Protein AF-A0A7J7VR65-F1 (afdb_monomer_lite)

Structure (mmCIF, N/CA/C/O backbone):
data_AF-A0A7J7VR65-F1
#
_entry.id   AF-A0A7J7VR65-F1
#
loop_
_atom_site.group_PDB
_atom_site.id
_atom_site.type_symbol
_atom_site.label_atom_id
_atom_site.label_alt_id
_atom_site.label_comp_id
_atom_site.label_asym_id
_atom_site.label_entity_id
_atom_site.label_seq_id
_atom_site.pdbx_PDB_ins_code
_atom_site.Cartn_x
_atom_site.Cartn_y
_atom_site.Cartn_z
_atom_site.occupancy
_atom_site.B_iso_or_equiv
_atom_site.auth_seq_id
_atom_site.auth_comp_id
_atom_site.auth_asym_id
_atom_site.auth_atom_id
_atom_site.pdbx_PDB_model_num
ATOM 1 N N . MET A 1 1 ? -13.896 -17.096 -0.328 1.00 46.78 1 MET A N 1
ATOM 2 C CA . MET A 1 1 ? -13.195 -15.901 -0.839 1.00 46.78 1 MET A CA 1
ATOM 3 C C . MET A 1 1 ? -13.156 -16.054 -2.341 1.00 46.78 1 MET A C 1
ATOM 5 O O . MET A 1 1 ? -12.423 -16.911 -2.814 1.00 46.78 1 MET A O 1
ATOM 9 N N . ASP A 1 2 ? -13.963 -15.278 -3.059 1.00 80.00 2 ASP A N 1
ATOM 10 C CA . ASP A 1 2 ? -14.041 -15.359 -4.519 1.00 80.00 2 ASP A CA 1
ATOM 11 C C . ASP A 1 2 ? -13.154 -14.270 -5.117 1.00 80.00 2 ASP A C 1
ATOM 13 O O . ASP A 1 2 ? -13.523 -13.098 -5.173 1.00 80.00 2 ASP A O 1
ATOM 17 N N . VAL A 1 3 ? -11.934 -14.650 -5.499 1.00 87.31 3 VAL A N 1
ATOM 18 C CA . VAL A 1 3 ? -11.002 -13.750 -6.186 1.00 87.31 3 VAL A CA 1
ATOM 19 C C . VAL A 1 3 ? -11.217 -13.900 -7.685 1.00 87.31 3 VAL A C 1
ATOM 21 O O . VAL A 1 3 ? -10.947 -14.953 -8.259 1.00 87.31 3 VAL A O 1
ATOM 24 N N . GLN A 1 4 ? -11.701 -12.836 -8.321 1.00 88.62 4 GLN A N 1
ATOM 25 C CA . GLN A 1 4 ? -11.844 -12.783 -9.771 1.00 88.62 4 GLN A CA 1
ATOM 26 C C . GLN A 1 4 ? -10.527 -12.354 -10.417 1.00 88.62 4 GLN A C 1
ATOM 28 O O . GLN A 1 4 ? -9.944 -11.330 -10.059 1.00 88.62 4 GLN A O 1
ATOM 33 N N . TRP A 1 5 ? -10.076 -13.134 -11.395 1.00 89.00 5 TRP A N 1
ATOM 34 C CA . TRP A 1 5 ? -8.917 -12.798 -12.213 1.00 89.00 5 TRP A CA 1
ATOM 35 C C . TRP A 1 5 ? -9.356 -11.927 -13.386 1.00 89.00 5 TRP A C 1
ATOM 37 O O . TRP A 1 5 ? -10.182 -12.336 -14.198 1.00 89.00 5 TRP A O 1
ATOM 47 N N . LEU A 1 6 ? -8.798 -10.722 -13.469 1.00 87.00 6 LEU A N 1
ATOM 48 C CA . LEU A 1 6 ? -9.078 -9.764 -14.533 1.00 87.00 6 LEU A CA 1
ATOM 49 C C . LEU A 1 6 ? -7.797 -9.502 -15.321 1.00 87.00 6 LEU A C 1
ATOM 51 O O . LEU A 1 6 ? -6.772 -9.135 -14.748 1.00 87.00 6 LEU A O 1
ATOM 55 N N . PHE A 1 7 ? -7.874 -9.666 -16.639 1.00 88.69 7 PHE A N 1
ATOM 56 C CA . PHE A 1 7 ? -6.791 -9.336 -17.558 1.00 88.69 7 PHE A CA 1
ATOM 57 C C . PHE A 1 7 ? -7.080 -8.001 -18.235 1.00 88.69 7 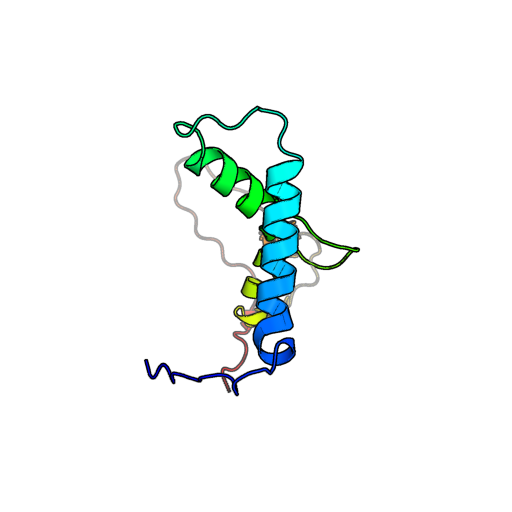PHE A C 1
ATOM 59 O O . PHE A 1 7 ? -8.214 -7.707 -18.615 1.00 88.69 7 PHE A O 1
ATOM 66 N N . HIS A 1 8 ? -6.045 -7.183 -18.393 1.00 87.69 8 HIS A N 1
ATOM 67 C CA . HIS A 1 8 ? -6.151 -5.946 -19.154 1.00 87.69 8 HIS A CA 1
ATOM 68 C C . HIS A 1 8 ? -6.119 -6.230 -20.657 1.00 87.69 8 HIS A C 1
ATOM 70 O O . HIS A 1 8 ? -5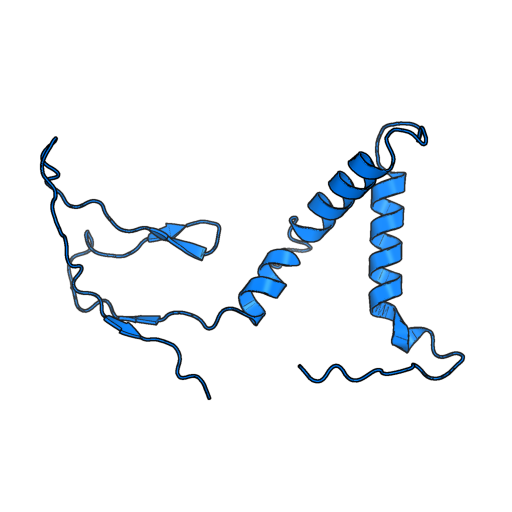.498 -7.194 -21.106 1.00 87.69 8 HIS A O 1
ATOM 76 N N . ALA A 1 9 ? -6.765 -5.364 -21.439 1.00 90.75 9 ALA A N 1
ATOM 77 C CA . ALA A 1 9 ? -6.666 -5.415 -22.891 1.00 90.75 9 ALA A CA 1
ATOM 78 C C . ALA A 1 9 ? -5.200 -5.213 -23.332 1.00 90.75 9 ALA A C 1
ATOM 80 O O . ALA A 1 9 ? -4.517 -4.340 -22.777 1.00 90.75 9 ALA A O 1
ATOM 81 N N . PRO A 1 10 ? -4.708 -5.974 -24.326 1.00 91.31 10 PRO A N 1
ATOM 82 C CA . PRO A 1 10 ? -3.393 -5.739 -24.910 1.00 91.31 10 PRO A CA 1
ATOM 83 C C . PRO A 1 10 ? -3.226 -4.286 -25.372 1.00 91.31 10 PRO A C 1
ATOM 85 O O . PRO A 1 10 ? -4.181 -3.656 -25.820 1.00 91.31 10 PRO A O 1
ATOM 88 N N . TYR A 1 11 ? -2.001 -3.763 -25.273 1.00 89.56 11 TYR A N 1
ATOM 89 C CA . TYR A 1 11 ? -1.631 -2.407 -25.711 1.00 89.56 11 TYR A CA 1
ATOM 90 C C . TYR A 1 11 ? -2.397 -1.256 -25.033 1.00 89.56 11 TYR A C 1
ATOM 92 O O . TYR A 1 11 ? -2.441 -0.147 -25.561 1.00 89.56 11 TYR A O 1
ATOM 100 N N . ASN A 1 12 ? -2.949 -1.483 -23.838 1.00 91.19 12 ASN A N 1
ATOM 101 C CA . ASN A 1 12 ? -3.553 -0.443 -23.008 1.00 91.19 12 ASN A CA 1
ATOM 102 C C . ASN A 1 12 ? -2.678 -0.152 -21.769 1.00 91.19 12 ASN A C 1
ATOM 104 O O . ASN A 1 12 ? -2.922 -0.717 -20.699 1.00 91.19 12 ASN A O 1
ATOM 108 N N . PRO A 1 13 ? -1.658 0.722 -21.875 1.00 86.56 13 PRO A N 1
ATOM 109 C CA . PRO A 1 13 ? -0.764 1.023 -20.754 1.00 86.56 13 PRO A CA 1
ATOM 110 C C . PRO A 1 13 ? -1.491 1.715 -19.591 1.00 86.56 13 PRO A C 1
ATOM 112 O O . PRO A 1 13 ? -1.143 1.517 -18.427 1.00 86.56 13 PRO A O 1
ATOM 115 N N . GLN A 1 14 ? -2.559 2.475 -19.868 1.00 90.94 14 GLN A N 1
ATOM 116 C CA . GLN A 1 14 ? -3.321 3.160 -18.820 1.00 90.94 14 GLN A CA 1
ATOM 117 C C . GLN A 1 14 ? -4.015 2.177 -17.873 1.00 90.94 14 GLN A C 1
ATOM 119 O O . GLN A 1 14 ? -4.171 2.491 -16.691 1.00 90.94 14 GLN A O 1
ATOM 124 N N . ALA A 1 15 ? -4.366 0.980 -18.353 1.00 88.56 15 ALA A N 1
ATOM 125 C CA . ALA A 1 15 ? -4.979 -0.060 -17.531 1.00 88.56 15 ALA A CA 1
ATOM 126 C C . ALA A 1 15 ? -4.090 -0.476 -16.343 1.00 88.56 15 ALA A C 1
ATOM 128 O O . ALA A 1 15 ? -4.603 -0.738 -15.257 1.00 88.56 15 ALA A O 1
ATOM 129 N N . ALA A 1 16 ? -2.763 -0.439 -16.513 1.00 90.38 16 ALA A N 1
ATOM 130 C CA . ALA A 1 16 ? -1.783 -0.697 -15.457 1.00 90.38 16 ALA A CA 1
ATOM 131 C C . ALA A 1 16 ? -1.154 0.589 -14.880 1.00 90.38 16 ALA A C 1
ATOM 133 O O . ALA A 1 16 ? -0.228 0.518 -14.068 1.00 90.38 16 ALA A O 1
ATOM 134 N N . GLY A 1 17 ? -1.652 1.775 -15.244 1.00 91.31 17 GLY A N 1
ATOM 135 C CA . GLY A 1 17 ? -0.971 3.049 -14.986 1.00 91.31 17 GLY A CA 1
ATOM 136 C C . GLY A 1 17 ? -0.710 3.342 -13.504 1.00 91.31 17 GLY A C 1
ATOM 137 O O . GLY A 1 17 ? 0.308 3.937 -13.145 1.00 91.31 17 GLY A O 1
ATOM 138 N N . MET A 1 18 ? -1.582 2.874 -12.604 1.00 89.38 18 MET A N 1
ATOM 139 C CA . MET A 1 18 ? -1.343 2.987 -11.162 1.00 89.38 18 MET A CA 1
ATOM 140 C C . MET A 1 18 ? -0.130 2.152 -10.724 1.00 89.38 18 MET A C 1
ATOM 142 O O . MET A 1 18 ? 0.729 2.659 -10.001 1.00 89.38 18 MET A O 1
ATOM 146 N N . ILE A 1 19 ? -0.030 0.907 -11.196 1.00 91.25 19 ILE A N 1
ATOM 147 C CA . ILE A 1 19 ? 1.094 0.004 -10.910 1.00 91.25 19 ILE A CA 1
ATOM 148 C C . ILE A 1 19 ? 2.390 0.609 -11.457 1.00 91.25 19 ILE A C 1
ATOM 150 O O . ILE A 1 19 ? 3.389 0.689 -10.743 1.00 91.25 19 ILE A O 1
ATOM 154 N N . GLU A 1 20 ? 2.369 1.116 -12.688 1.00 95.00 20 GLU A N 1
ATOM 155 C CA . GLU A 1 20 ? 3.528 1.766 -13.310 1.00 95.00 20 GLU A CA 1
ATOM 156 C C . GLU A 1 20 ? 3.993 3.010 -12.543 1.00 95.00 20 GLU A C 1
ATOM 158 O O . GLU A 1 20 ? 5.197 3.213 -12.325 1.00 95.00 20 GLU A O 1
ATOM 163 N N . ARG A 1 21 ? 3.050 3.826 -12.063 1.00 93.12 21 ARG A N 1
ATOM 164 C CA . ARG A 1 21 ? 3.354 4.983 -11.216 1.00 93.12 21 ARG A CA 1
ATOM 165 C C . ARG A 1 21 ? 4.025 4.559 -9.908 1.00 93.12 21 ARG A C 1
ATOM 167 O O . ARG A 1 21 ? 5.033 5.159 -9.528 1.00 93.12 21 ARG A O 1
ATOM 174 N N . TYR A 1 22 ? 3.512 3.533 -9.227 1.00 91.62 22 TYR A N 1
ATOM 175 C CA . TYR A 1 22 ? 4.137 3.006 -8.006 1.00 91.62 22 TYR A CA 1
ATOM 176 C C . TYR A 1 22 ? 5.520 2.405 -8.277 1.00 91.62 22 TYR A C 1
ATOM 178 O O . TYR A 1 22 ? 6.461 2.695 -7.537 1.00 91.62 22 TYR A O 1
ATOM 186 N N . ASN A 1 23 ? 5.686 1.673 -9.379 1.00 94.56 23 ASN A N 1
ATOM 187 C CA . ASN A 1 23 ? 6.984 1.154 -9.812 1.00 94.56 23 ASN A CA 1
ATOM 188 C C . ASN A 1 23 ? 8.001 2.274 -10.062 1.00 94.56 23 ASN A C 1
ATOM 190 O O . ASN A 1 23 ? 9.171 2.146 -9.699 1.00 94.56 23 ASN A O 1
ATOM 194 N N . SER A 1 24 ? 7.565 3.389 -10.646 1.00 94.44 24 SER A N 1
ATOM 195 C CA . SER A 1 24 ? 8.424 4.553 -10.881 1.00 94.44 24 SER A CA 1
ATOM 196 C C . SER A 1 24 ? 8.911 5.169 -9.567 1.00 94.44 24 SER A C 1
ATOM 198 O O . SER A 1 24 ? 10.100 5.448 -9.413 1.00 94.44 24 SER A O 1
ATOM 200 N N . LEU A 1 25 ? 8.018 5.301 -8.583 1.00 92.62 25 LEU A N 1
ATOM 201 C CA . LEU A 1 25 ? 8.347 5.803 -7.246 1.00 92.62 25 LEU A CA 1
ATOM 202 C C . LEU A 1 25 ? 9.296 4.870 -6.490 1.00 92.62 25 LEU A C 1
ATOM 204 O O . LEU A 1 25 ? 10.236 5.337 -5.849 1.00 92.62 25 LEU A O 1
ATOM 208 N N . LEU A 1 26 ? 9.074 3.559 -6.589 1.00 92.44 26 LEU A N 1
ATOM 209 C CA . LEU A 1 26 ? 9.954 2.552 -6.006 1.00 92.44 26 LEU A CA 1
ATOM 210 C C . LEU A 1 26 ? 11.364 2.651 -6.594 1.00 92.44 26 LEU A C 1
ATOM 212 O O . LEU A 1 26 ? 12.341 2.763 -5.854 1.00 92.44 26 LEU A O 1
ATOM 216 N N . LYS A 1 27 ? 11.474 2.691 -7.927 1.00 92.12 27 LYS A N 1
ATOM 217 C CA . LYS A 1 27 ? 12.757 2.857 -8.627 1.00 92.12 27 LYS A CA 1
ATOM 218 C C . LYS A 1 27 ? 13.446 4.165 -8.243 1.00 92.12 27 LYS A C 1
ATOM 220 O O . LYS A 1 27 ? 14.658 4.167 -8.046 1.00 92.12 27 LYS A O 1
ATOM 225 N N . GLN A 1 28 ? 12.699 5.261 -8.108 1.00 91.94 28 GLN A N 1
ATOM 226 C CA . GLN A 1 28 ? 13.249 6.540 -7.662 1.00 91.94 28 GLN A CA 1
ATOM 227 C C . GLN A 1 28 ? 13.786 6.454 -6.226 1.00 91.94 28 GLN A C 1
ATOM 229 O O . GLN A 1 28 ? 14.923 6.853 -5.986 1.00 91.94 28 GLN A O 1
ATOM 234 N N . GLY A 1 29 ? 13.019 5.886 -5.289 1.00 89.62 29 GLY A N 1
ATOM 235 C CA . GLY A 1 29 ? 13.456 5.699 -3.901 1.00 89.62 29 GLY A CA 1
ATOM 236 C C . GLY A 1 29 ? 14.702 4.820 -3.793 1.00 89.62 29 GLY A C 1
ATOM 237 O O . GLY A 1 29 ? 15.628 5.144 -3.051 1.00 89.62 29 GLY A O 1
ATOM 238 N N . LEU A 1 30 ? 14.774 3.765 -4.608 1.00 87.69 30 LEU A N 1
ATOM 239 C CA . LEU A 1 30 ? 15.964 2.928 -4.713 1.00 87.69 30 LEU A CA 1
ATOM 240 C C . LEU A 1 30 ? 17.149 3.728 -5.263 1.00 87.69 30 LEU A C 1
ATOM 242 O O . LEU A 1 30 ? 18.206 3.700 -4.657 1.00 87.69 30 LEU A O 1
ATOM 246 N N . ARG A 1 31 ? 17.009 4.505 -6.343 1.00 85.69 31 ARG A N 1
ATOM 247 C CA . ARG A 1 31 ? 18.120 5.305 -6.905 1.00 85.69 31 ARG A CA 1
ATOM 248 C C . ARG A 1 31 ? 18.727 6.322 -5.930 1.00 85.69 31 ARG A C 1
ATOM 250 O O . ARG A 1 31 ? 19.924 6.562 -6.000 1.00 85.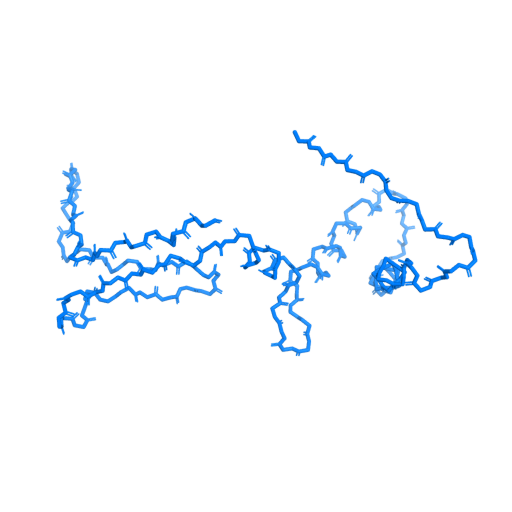69 31 ARG A O 1
ATOM 257 N N . VAL A 1 32 ? 17.921 6.908 -5.044 1.00 81.31 32 VAL A N 1
ATOM 258 C CA . VAL A 1 32 ? 18.358 7.942 -4.081 1.00 81.31 32 VAL A CA 1
ATOM 259 C C . VAL A 1 32 ? 19.038 7.347 -2.834 1.00 81.31 32 VAL A C 1
ATOM 261 O O . VAL A 1 32 ? 19.679 8.062 -2.064 1.00 81.31 32 VAL A O 1
ATOM 264 N N . SER A 1 33 ? 18.919 6.038 -2.611 1.00 70.94 33 SER A N 1
ATOM 265 C CA . SER A 1 33 ? 19.526 5.365 -1.459 1.00 70.94 33 SER A CA 1
ATOM 266 C C . SER A 1 33 ? 21.061 5.446 -1.515 1.00 70.94 33 SER A C 1
ATOM 268 O O . SER A 1 33 ? 21.674 5.063 -2.508 1.00 70.94 33 SER A O 1
ATOM 270 N N . LYS A 1 34 ? 21.658 5.959 -0.429 1.00 63.50 34 LYS A N 1
ATOM 271 C CA . LYS A 1 34 ? 23.035 6.484 -0.325 1.00 63.50 34 LYS A CA 1
ATOM 272 C C . LYS A 1 34 ? 24.183 5.476 -0.515 1.00 63.50 34 LYS A C 1
ATOM 274 O O . LYS A 1 34 ? 25.333 5.901 -0.526 1.00 63.50 34 LYS A O 1
ATOM 279 N N . HIS A 1 35 ? 23.913 4.178 -0.652 1.00 60.28 35 HIS A N 1
ATOM 280 C CA . HIS A 1 35 ? 24.956 3.149 -0.740 1.00 60.28 35 HIS A CA 1
ATOM 281 C C . HIS A 1 35 ? 24.966 2.454 -2.112 1.00 60.28 35 HIS A C 1
ATOM 283 O O . HIS A 1 35 ? 23.889 2.118 -2.621 1.00 60.28 35 HIS A O 1
ATOM 289 N N . PRO A 1 36 ? 26.153 2.211 -2.714 1.00 61.06 36 PRO A N 1
ATOM 290 C CA . PRO A 1 36 ? 26.274 1.374 -3.903 1.00 61.06 36 PRO A CA 1
ATOM 291 C C . PRO A 1 36 ? 25.689 -0.012 -3.601 1.00 61.06 36 PRO A C 1
ATOM 293 O O . PRO A 1 36 ? 25.989 -0.573 -2.545 1.00 61.06 36 PRO A O 1
ATOM 296 N N . PRO A 1 37 ? 24.835 -0.570 -4.472 1.00 62.16 37 PRO A N 1
ATOM 297 C CA . PRO A 1 37 ? 24.158 -1.819 -4.170 1.00 62.16 37 PRO A CA 1
ATOM 298 C C . PRO A 1 37 ? 25.165 -2.970 -4.179 1.00 62.16 37 PRO A C 1
ATOM 300 O O . PRO A 1 37 ? 25.683 -3.335 -5.231 1.00 62.16 37 PRO A O 1
ATOM 303 N N . THR A 1 38 ? 25.401 -3.586 -3.022 1.00 68.88 38 THR A N 1
ATOM 304 C CA . THR A 1 38 ? 25.849 -4.978 -3.002 1.00 68.88 38 THR A CA 1
ATOM 305 C C . THR A 1 38 ? 24.606 -5.868 -3.041 1.00 68.88 38 THR A C 1
ATOM 307 O O . THR A 1 38 ? 23.570 -5.538 -2.462 1.00 68.88 38 THR A O 1
ATOM 310 N N . MET A 1 39 ? 24.679 -7.010 -3.729 1.00 66.75 39 MET A N 1
ATOM 311 C CA . MET A 1 39 ? 23.577 -7.989 -3.769 1.00 66.75 39 MET A CA 1
ATOM 312 C C . MET A 1 39 ? 23.162 -8.472 -2.369 1.00 66.75 39 MET A C 1
ATOM 314 O O . MET A 1 39 ? 22.026 -8.896 -2.175 1.00 66.75 39 MET A O 1
ATOM 318 N N . ARG A 1 40 ? 24.069 -8.383 -1.387 1.00 72.19 40 ARG A N 1
ATOM 319 C CA . ARG A 1 40 ? 23.873 -8.877 -0.023 1.00 72.19 40 ARG A CA 1
ATOM 320 C C . ARG A 1 40 ? 22.887 -8.017 0.788 1.00 72.19 40 ARG A C 1
ATOM 322 O O . ARG A 1 40 ? 22.184 -8.564 1.629 1.00 72.19 40 ARG A O 1
ATOM 329 N N . ASP A 1 41 ? 22.749 -6.731 0.455 1.00 81.06 41 ASP A N 1
ATOM 330 C CA . ASP A 1 41 ? 21.908 -5.764 1.190 1.00 81.06 41 ASP A CA 1
ATOM 331 C C . ASP A 1 41 ? 20.617 -5.377 0.443 1.00 81.06 41 ASP A C 1
ATOM 333 O O . ASP A 1 41 ? 19.918 -4.424 0.797 1.00 81.06 41 ASP A O 1
ATOM 337 N N . TRP A 1 42 ? 20.277 -6.092 -0.634 1.00 84.00 42 TRP A N 1
ATOM 338 C CA . TRP A 1 42 ? 19.136 -5.731 -1.479 1.00 84.00 42 TRP A CA 1
ATOM 339 C C . TRP A 1 42 ? 17.794 -5.787 -0.733 1.00 84.00 42 TRP A C 1
ATOM 341 O O . TRP A 1 42 ? 16.961 -4.890 -0.884 1.00 84.00 42 TRP A O 1
ATOM 351 N N . ALA A 1 43 ? 17.590 -6.817 0.095 1.00 86.56 43 ALA A N 1
ATOM 352 C CA . ALA A 1 43 ? 16.338 -7.031 0.820 1.00 86.56 43 ALA A CA 1
ATOM 353 C C . ALA A 1 43 ? 16.070 -5.940 1.870 1.00 86.56 43 ALA A C 1
ATOM 355 O O . ALA A 1 43 ? 14.964 -5.401 1.927 1.00 86.56 43 ALA A O 1
ATOM 356 N N . SER A 1 44 ? 17.083 -5.570 2.660 1.00 85.94 44 SER A N 1
ATOM 357 C CA . SER A 1 44 ? 16.971 -4.517 3.678 1.00 85.94 44 SER A CA 1
ATOM 358 C C . SER A 1 44 ? 16.706 -3.154 3.040 1.00 85.94 44 SER A C 1
ATOM 360 O O . SER A 1 44 ? 15.817 -2.423 3.471 1.00 85.94 44 SER A O 1
ATOM 362 N N . ARG A 1 45 ? 17.387 -2.847 1.933 1.00 85.50 45 ARG A N 1
ATOM 363 C CA . ARG A 1 45 ? 17.160 -1.612 1.176 1.00 85.50 45 ARG A CA 1
ATOM 364 C C . ARG A 1 45 ? 15.759 -1.535 0.577 1.00 85.50 45 ARG A C 1
ATOM 366 O O . ARG A 1 45 ? 15.127 -0.479 0.629 1.00 85.50 45 ARG A O 1
ATOM 373 N N . LEU A 1 46 ? 15.278 -2.630 -0.013 1.00 89.31 46 LEU A N 1
ATOM 374 C CA . LEU A 1 46 ? 13.915 -2.698 -0.534 1.00 89.31 46 LEU A CA 1
ATOM 375 C C . LEU A 1 46 ? 12.905 -2.452 0.590 1.00 89.31 46 LEU A C 1
ATOM 377 O O . LEU A 1 46 ? 11.987 -1.651 0.414 1.00 89.31 46 LEU A O 1
ATOM 381 N N . TRP A 1 47 ? 13.113 -3.085 1.745 1.00 90.56 47 TRP A N 1
ATOM 382 C CA . TRP A 1 47 ? 12.279 -2.893 2.926 1.00 90.56 47 TRP A CA 1
ATOM 383 C C . TRP A 1 47 ? 12.251 -1.433 3.386 1.00 90.56 47 TRP A C 1
ATOM 385 O O . TRP A 1 47 ? 11.174 -0.866 3.569 1.00 90.56 47 TRP A O 1
ATOM 395 N N . ASP A 1 48 ? 13.412 -0.786 3.490 1.00 90.19 48 ASP A N 1
ATOM 396 C CA . ASP A 1 48 ? 13.508 0.616 3.898 1.00 90.19 48 ASP A CA 1
ATOM 397 C C . ASP A 1 48 ? 12.772 1.559 2.947 1.00 90.19 48 ASP A C 1
ATOM 399 O O . ASP A 1 48 ? 12.036 2.446 3.391 1.00 90.19 48 ASP A O 1
ATOM 403 N N . VAL A 1 49 ? 12.937 1.360 1.638 1.00 91.44 49 VAL A N 1
ATOM 404 C CA . VAL A 1 49 ? 12.237 2.169 0.636 1.00 91.44 49 VAL A CA 1
ATOM 405 C C . VAL A 1 49 ? 10.731 1.922 0.708 1.00 91.44 49 VAL A C 1
ATOM 407 O O . VAL A 1 49 ? 9.972 2.888 0.731 1.00 91.44 49 VAL A O 1
ATOM 410 N N . LEU A 1 50 ? 10.279 0.668 0.793 1.00 93.25 50 LEU A N 1
ATOM 411 C CA . LEU A 1 50 ? 8.852 0.344 0.904 1.00 93.25 50 LEU A CA 1
ATOM 412 C C . LEU A 1 50 ? 8.223 0.955 2.156 1.00 93.25 50 LEU A C 1
ATOM 414 O O . LEU A 1 50 ? 7.162 1.573 2.058 1.00 93.25 50 LEU A O 1
ATOM 418 N N . ARG A 1 51 ? 8.903 0.855 3.301 1.00 92.50 51 ARG A N 1
ATOM 419 C CA . ARG A 1 51 ? 8.487 1.484 4.557 1.00 92.50 51 ARG A CA 1
ATOM 420 C C . ARG A 1 51 ? 8.278 2.985 4.371 1.00 92.50 51 ARG A C 1
ATOM 422 O O . ARG A 1 51 ? 7.193 3.498 4.622 1.00 92.50 51 ARG A O 1
ATOM 429 N N . VAL A 1 52 ? 9.274 3.683 3.822 1.00 91.44 52 VAL A N 1
ATOM 430 C CA . VAL A 1 52 ? 9.184 5.129 3.558 1.00 91.44 52 VAL A CA 1
ATOM 431 C C . VAL A 1 52 ? 8.041 5.470 2.598 1.00 91.44 52 VAL A C 1
ATOM 433 O O . VAL A 1 52 ? 7.339 6.454 2.820 1.00 91.44 52 VAL A O 1
ATOM 436 N N . LEU A 1 53 ? 7.843 4.695 1.529 1.00 91.62 53 LEU A N 1
ATOM 437 C CA . LEU A 1 53 ? 6.800 4.976 0.538 1.00 91.62 53 LEU A CA 1
ATOM 438 C C . LEU A 1 53 ? 5.384 4.719 1.072 1.00 91.62 53 LEU A C 1
ATOM 440 O O . LEU A 1 53 ? 4.467 5.408 0.627 1.00 91.62 53 LEU A O 1
ATOM 444 N N . ASN A 1 54 ? 5.215 3.764 1.992 1.00 92.25 54 ASN A N 1
ATOM 445 C CA . ASN A 1 54 ? 3.914 3.357 2.528 1.00 92.25 54 ASN A CA 1
ATOM 446 C C . ASN A 1 54 ? 3.508 4.109 3.801 1.00 92.25 54 ASN A C 1
ATOM 448 O O . ASN A 1 54 ? 2.315 4.321 4.010 1.00 92.25 54 ASN A O 1
ATOM 452 N N . GLU A 1 55 ? 4.471 4.510 4.632 1.00 90.81 55 GLU A N 1
ATOM 453 C CA . GLU A 1 55 ? 4.215 5.165 5.922 1.00 90.81 55 GLU A CA 1
ATOM 454 C C . GLU A 1 55 ? 4.298 6.689 5.853 1.00 90.81 55 GLU A C 1
ATOM 456 O O . GLU A 1 55 ? 3.773 7.362 6.734 1.00 90.81 55 GLU A O 1
ATOM 461 N N . ARG A 1 56 ? 4.950 7.272 4.835 1.00 87.62 56 ARG A N 1
ATOM 462 C CA . ARG A 1 56 ? 5.035 8.734 4.741 1.00 87.62 56 ARG A CA 1
ATOM 463 C C . ARG A 1 56 ? 3.823 9.334 4.018 1.00 87.62 56 ARG A C 1
ATOM 465 O O . ARG A 1 56 ? 3.595 9.007 2.848 1.00 87.62 56 ARG A O 1
ATOM 472 N N . PRO A 1 57 ? 3.117 10.287 4.656 1.00 81.00 57 PRO A N 1
ATOM 473 C CA . PRO A 1 57 ? 2.110 11.129 4.021 1.00 81.00 57 PRO A CA 1
ATOM 474 C C . PRO A 1 57 ? 2.661 11.812 2.770 1.00 81.00 57 PRO A C 1
ATOM 476 O O . PRO A 1 57 ? 3.803 12.284 2.745 1.00 81.00 57 PRO A O 1
ATOM 479 N N . ARG A 1 58 ? 1.844 11.908 1.721 1.00 79.56 58 ARG A N 1
ATOM 480 C CA . ARG A 1 58 ? 2.215 12.627 0.496 1.00 79.56 58 ARG A CA 1
ATOM 481 C C . ARG A 1 58 ? 1.269 13.790 0.269 1.00 79.56 58 ARG A C 1
ATOM 483 O O . ARG A 1 58 ? 0.059 13.607 0.244 1.00 79.56 58 ARG A O 1
ATOM 490 N N . LYS A 1 59 ? 1.845 14.974 0.033 1.00 75.81 59 LYS A N 1
ATOM 491 C CA . LYS A 1 59 ? 1.114 16.204 -0.322 1.00 75.81 59 LYS A CA 1
ATOM 492 C C . LYS A 1 59 ? -0.018 16.548 0.666 1.00 75.81 59 LYS A C 1
ATOM 494 O O . LYS A 1 59 ? -1.095 16.947 0.247 1.00 75.81 59 LYS A O 1
ATOM 499 N N . GLY A 1 60 ? 0.226 16.358 1.966 1.00 74.25 60 GLY A N 1
ATOM 500 C CA . GLY A 1 60 ? -0.722 16.701 3.034 1.00 74.25 60 GLY A CA 1
ATOM 501 C C . GLY A 1 60 ? -1.892 15.727 3.231 1.00 74.25 60 GLY A C 1
ATOM 502 O O . GLY A 1 60 ? -2.703 15.963 4.117 1.00 74.25 60 GLY A O 1
ATOM 503 N N . GLY A 1 61 ? -1.985 14.647 2.444 1.00 79.19 61 GLY A N 1
ATOM 504 C CA . GLY A 1 61 ? -2.958 13.566 2.652 1.00 79.19 61 GLY A CA 1
ATOM 505 C C . GLY A 1 61 ? -2.396 12.411 3.493 1.00 79.19 61 GLY A C 1
ATOM 506 O O . GLY A 1 61 ? -1.176 12.342 3.660 1.00 79.19 61 GLY A O 1
ATOM 507 N N . PRO A 1 62 ? -3.252 11.492 3.983 1.00 81.75 62 PRO A N 1
ATOM 508 C CA . PRO A 1 62 ? -2.832 10.360 4.811 1.00 81.75 62 PRO A CA 1
ATOM 509 C C . PRO A 1 62 ? -1.816 9.468 4.088 1.00 81.75 62 PRO A C 1
ATOM 511 O O . PRO A 1 62 ? -1.784 9.395 2.851 1.00 81.75 62 PRO A O 1
ATOM 514 N N . ALA A 1 63 ? -0.971 8.785 4.854 1.00 88.06 63 ALA A N 1
ATOM 515 C CA . ALA A 1 63 ? -0.043 7.803 4.308 1.00 88.06 63 ALA A CA 1
ATOM 516 C C . ALA A 1 63 ? -0.806 6.662 3.601 1.00 88.06 63 ALA A C 1
ATOM 518 O O . ALA A 1 63 ? -1.934 6.347 3.985 1.00 88.06 63 ALA A O 1
ATOM 519 N N . PRO A 1 64 ? -0.228 5.997 2.584 1.00 88.69 64 PRO A N 1
ATOM 520 C CA . PRO A 1 64 ? -0.888 4.871 1.917 1.00 88.69 64 PRO A CA 1
ATOM 521 C C . PRO A 1 64 ? -1.399 3.782 2.871 1.00 88.69 64 PRO A C 1
ATOM 523 O O . PRO A 1 64 ? -2.498 3.265 2.669 1.00 88.69 64 PRO A O 1
ATOM 526 N N . VAL A 1 65 ? -0.638 3.467 3.926 1.00 87.81 65 VAL A N 1
ATOM 527 C CA . VAL A 1 65 ? -1.070 2.511 4.957 1.00 87.81 65 VAL A CA 1
ATOM 528 C C . VAL A 1 65 ? -2.268 3.029 5.757 1.00 87.81 65 VAL A C 1
ATOM 530 O O . VAL A 1 65 ? -3.224 2.291 5.975 1.00 87.81 65 VAL A O 1
ATOM 533 N N . GLU A 1 66 ? -2.277 4.311 6.118 1.00 83.88 66 GLU A N 1
ATOM 534 C CA . GLU A 1 66 ? -3.399 4.945 6.815 1.00 83.88 66 GLU A CA 1
ATOM 535 C C . GLU A 1 66 ? -4.648 4.948 5.932 1.00 83.88 66 GLU A C 1
ATOM 537 O O . GLU A 1 66 ? -5.726 4.596 6.394 1.00 83.88 66 GLU A O 1
ATOM 542 N N . ALA A 1 67 ? -4.517 5.269 4.643 1.00 84.19 67 ALA A N 1
ATOM 543 C CA . ALA A 1 67 ? -5.634 5.245 3.701 1.00 84.19 67 ALA A CA 1
ATOM 544 C C . ALA A 1 67 ? -6.241 3.837 3.547 1.00 84.19 67 ALA A C 1
ATOM 546 O O . ALA A 1 67 ? -7.463 3.698 3.464 1.00 84.19 67 ALA A O 1
ATOM 547 N N . LEU A 1 68 ? -5.407 2.791 3.538 1.00 84.00 68 LEU A N 1
ATOM 548 C CA . LEU A 1 68 ? -5.867 1.400 3.504 1.00 84.00 68 LEU A CA 1
ATOM 549 C C . LEU A 1 68 ? -6.639 1.031 4.779 1.00 84.00 68 LEU A C 1
ATOM 551 O O . LEU A 1 68 ? -7.711 0.424 4.701 1.00 84.00 68 LEU A O 1
ATOM 555 N N . LEU A 1 69 ? -6.118 1.430 5.941 1.00 80.75 69 LEU A N 1
ATOM 556 C CA . LEU A 1 69 ? -6.744 1.181 7.239 1.00 80.75 69 LEU A CA 1
ATOM 557 C C . LEU A 1 69 ? -8.044 1.978 7.408 1.00 80.75 69 LEU A C 1
ATOM 559 O O . LEU A 1 69 ? -9.052 1.411 7.808 1.00 80.75 69 LEU A O 1
ATOM 563 N N . HIS A 1 70 ? -8.083 3.253 7.018 1.00 69.56 70 HIS A N 1
ATOM 564 C CA . HIS A 1 70 ? -9.301 4.071 7.053 1.00 69.56 70 HIS A CA 1
ATOM 565 C C . HIS A 1 70 ? -10.402 3.539 6.134 1.00 69.56 70 HIS A C 1
ATOM 567 O O . HIS A 1 70 ? -11.578 3.639 6.470 1.00 69.56 70 HIS A O 1
ATOM 573 N N . ARG A 1 71 ? -10.044 2.963 4.979 1.00 60.78 71 ARG A N 1
ATOM 574 C CA . ARG A 1 71 ? -11.024 2.362 4.062 1.00 60.78 71 ARG A CA 1
ATOM 575 C C . ARG A 1 71 ? -11.645 1.080 4.621 1.00 60.78 71 ARG A C 1
ATOM 577 O O . ARG A 1 71 ? -12.747 0.721 4.221 1.00 60.78 71 ARG A O 1
ATOM 584 N N . THR A 1 72 ? -10.929 0.377 5.492 1.00 56.56 72 THR A N 1
ATOM 585 C CA . THR A 1 72 ? -11.329 -0.935 6.025 1.00 56.56 72 THR A CA 1
ATOM 586 C C . THR A 1 72 ? -11.878 -0.860 7.448 1.00 56.56 72 THR A C 1
ATOM 588 O O . THR A 1 72 ? -12.644 -1.732 7.850 1.00 56.56 72 THR A O 1
ATOM 591 N N . ALA A 1 73 ? -11.551 0.193 8.196 1.00 59.34 73 ALA A N 1
ATOM 592 C CA . ALA A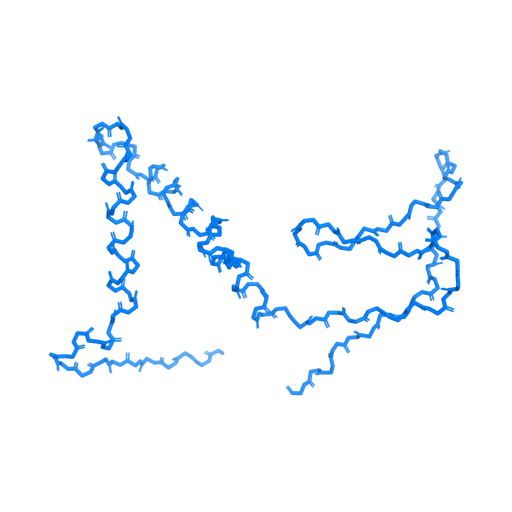 1 73 ? -12.083 0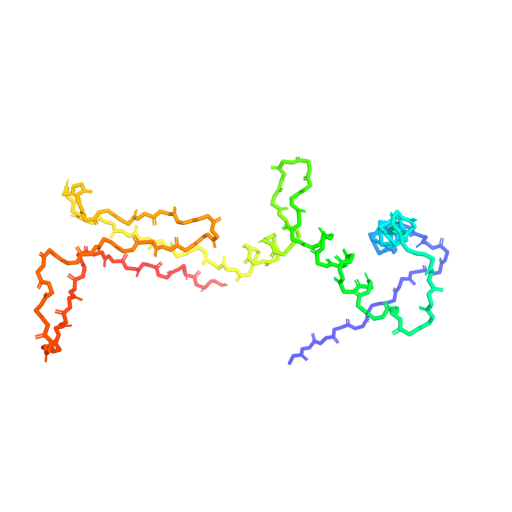.446 9.523 1.00 59.34 73 ALA A CA 1
ATOM 593 C C . ALA A 1 73 ? -13.394 1.233 9.429 1.00 59.34 73 ALA A C 1
ATOM 595 O O . ALA A 1 73 ? -13.415 2.414 9.082 1.00 59.34 73 ALA A O 1
ATOM 596 N N . ALA A 1 74 ? -14.502 0.590 9.785 1.00 62.06 74 ALA A N 1
ATOM 597 C CA . ALA A 1 74 ? -15.740 1.310 10.016 1.00 62.06 74 ALA A CA 1
ATOM 598 C C . ALA A 1 74 ? -15.555 2.209 11.262 1.00 62.06 74 ALA A C 1
ATOM 600 O O . ALA A 1 74 ? -15.087 1.719 12.297 1.00 62.06 74 ALA A O 1
ATOM 601 N N . PRO A 1 75 ? -15.865 3.517 11.191 1.00 60.28 75 PRO A N 1
ATOM 602 C CA . PRO A 1 75 ? -15.601 4.427 12.295 1.00 60.28 75 PRO A CA 1
ATOM 603 C C . PRO A 1 75 ? -16.440 4.026 13.509 1.00 60.28 75 PRO A C 1
ATOM 605 O O . PRO A 1 75 ? -17.667 3.947 13.435 1.00 60.28 75 PRO A O 1
ATOM 608 N N . ILE A 1 76 ? -15.774 3.782 14.636 1.00 64.81 76 ILE A N 1
ATOM 609 C CA . ILE A 1 76 ? -16.445 3.559 15.915 1.00 64.81 76 ILE A CA 1
ATOM 610 C C . ILE A 1 76 ? -16.974 4.910 16.394 1.00 64.81 76 ILE A C 1
ATOM 612 O O . ILE A 1 76 ? -16.204 5.854 16.573 1.00 64.81 76 ILE A O 1
ATOM 616 N N . GLN A 1 77 ? -18.286 5.009 16.609 1.00 66.25 77 GLN A N 1
ATOM 617 C CA . GLN A 1 77 ? -18.885 6.208 17.186 1.00 66.25 77 GLN A CA 1
ATOM 618 C C . GLN A 1 77 ? -18.999 6.039 18.698 1.00 66.25 77 GLN A C 1
ATOM 620 O O . GLN A 1 77 ? -19.663 5.124 19.185 1.00 66.25 77 GLN A O 1
ATOM 625 N N . LEU A 1 78 ? -18.369 6.939 19.448 1.00 69.44 78 LEU A N 1
ATOM 626 C CA . LEU A 1 78 ? -18.542 7.022 20.893 1.00 69.44 78 LEU A CA 1
ATOM 627 C C . LEU A 1 78 ? -19.586 8.086 21.219 1.00 69.44 78 LEU A C 1
ATOM 629 O O . LEU A 1 78 ? -19.408 9.256 20.880 1.00 69.44 78 LEU A O 1
ATOM 633 N N . GLN A 1 79 ? -20.661 7.695 21.901 1.00 68.44 79 GLN A N 1
ATOM 634 C CA . GLN A 1 79 ? -21.577 8.648 22.521 1.00 68.44 79 GLN A CA 1
ATOM 635 C C . GLN A 1 79 ? -21.142 8.896 23.962 1.00 68.44 79 GLN A C 1
ATOM 637 O O . GLN A 1 79 ? -21.147 7.989 24.795 1.00 68.44 79 GLN A O 1
ATOM 642 N N . VAL A 1 80 ? -20.741 10.137 24.235 1.00 68.81 80 VAL A N 1
ATOM 643 C CA . VAL A 1 80 ? -20.331 10.599 25.562 1.00 68.81 80 VAL A CA 1
ATOM 644 C C . VAL A 1 80 ? -21.515 11.326 26.189 1.00 68.81 80 VAL A C 1
ATOM 646 O O . VAL A 1 80 ? -21.829 12.449 25.808 1.00 68.81 80 VAL A O 1
ATOM 649 N N . THR A 1 81 ? -22.181 10.679 27.140 1.00 64.31 81 THR A N 1
ATOM 650 C CA . THR A 1 81 ? -23.383 11.200 27.818 1.00 64.31 81 THR A CA 1
ATOM 651 C C . THR A 1 81 ? -23.072 12.022 29.074 1.00 64.31 81 THR A C 1
ATOM 653 O O . THR A 1 81 ? -23.972 12.308 29.855 1.00 64.31 81 THR A O 1
ATOM 656 N N . THR A 1 82 ? -21.807 12.392 29.294 1.00 65.06 82 THR A N 1
ATOM 657 C CA . THR A 1 82 ? -21.372 13.128 30.490 1.00 65.06 82 THR A CA 1
ATOM 658 C C . THR A 1 82 ? -20.932 14.553 30.163 1.00 65.06 82 THR A C 1
ATOM 660 O O . THR A 1 82 ? -20.237 14.800 29.174 1.00 65.06 82 THR A O 1
ATOM 663 N N . SER A 1 83 ? -21.324 15.487 31.028 1.00 65.50 83 SER A N 1
ATOM 664 C CA . SER A 1 83 ? -20.907 16.893 30.989 1.00 65.50 83 SER A CA 1
ATOM 665 C C . SER A 1 83 ? -19.500 17.104 31.565 1.00 65.50 83 SER A C 1
ATOM 667 O O . SER A 1 83 ? -18.925 18.180 31.397 1.00 65.50 83 SER A O 1
ATOM 669 N N . GLU A 1 84 ? -18.924 16.093 32.224 1.00 65.62 84 GLU A N 1
ATOM 670 C CA . GLU A 1 84 ? -17.608 16.181 32.855 1.00 65.62 84 GLU A CA 1
ATOM 671 C C . GLU A 1 84 ? -16.483 16.172 31.812 1.00 65.62 84 GLU A C 1
ATOM 673 O O . GLU A 1 84 ? -16.275 15.211 31.068 1.00 65.62 84 GLU A O 1
ATOM 678 N N . THR A 1 85 ? -15.713 17.256 31.769 1.00 62.56 85 THR A N 1
ATOM 679 C CA . THR A 1 85 ? -14.596 17.440 30.832 1.00 62.56 85 THR A CA 1
ATOM 680 C C . THR A 1 85 ? -13.438 16.472 31.070 1.00 62.56 85 THR A C 1
ATOM 682 O O . THR A 1 85 ? -12.746 16.129 30.114 1.00 62.56 85 THR A O 1
ATOM 685 N N . LEU A 1 86 ? -13.259 15.994 32.306 1.00 63.88 86 LEU A N 1
ATOM 686 C CA . LEU A 1 86 ? -12.196 15.058 32.697 1.00 63.88 86 LEU A CA 1
ATOM 687 C C . LEU A 1 86 ? -12.426 13.622 32.197 1.00 63.88 86 LEU A C 1
ATOM 689 O O . LEU A 1 86 ? -11.482 12.842 32.119 1.00 63.88 86 LEU A O 1
ATOM 693 N N . LEU A 1 87 ? -13.661 13.276 31.821 1.00 67.31 87 LEU A N 1
ATOM 694 C CA . LEU A 1 87 ? -14.045 11.943 31.345 1.00 67.31 87 LEU A CA 1
ATOM 695 C C . LEU A 1 87 ? -14.183 11.886 29.816 1.00 67.31 87 LEU A C 1
ATOM 697 O O . LEU A 1 87 ? -14.849 10.995 29.289 1.00 67.31 87 LEU A O 1
ATOM 701 N N . LYS A 1 88 ? -13.610 12.845 29.081 1.00 70.69 88 LYS A N 1
ATOM 702 C CA . LYS A 1 88 ? -13.650 12.841 27.613 1.00 70.69 88 LYS A CA 1
ATOM 703 C C . LYS A 1 88 ? -12.495 12.005 27.044 1.00 70.69 88 LYS A C 1
ATOM 705 O O . LYS A 1 88 ? -11.363 12.160 27.501 1.00 70.69 88 LYS A O 1
ATOM 710 N N . PRO A 1 89 ? -12.746 11.149 26.038 1.00 74.00 89 PRO A N 1
ATOM 711 C CA . PRO A 1 89 ? -11.681 10.419 25.366 1.00 74.00 89 PRO A CA 1
ATOM 712 C C . PRO A 1 89 ? -10.766 11.381 24.599 1.00 74.00 89 PRO A C 1
ATOM 714 O O . PRO A 1 89 ? -11.233 12.319 23.948 1.00 74.00 89 PRO A O 1
ATOM 717 N N . GLY A 1 90 ? -9.461 11.132 24.658 1.00 72.44 90 GLY A N 1
ATOM 718 C CA . GLY A 1 90 ? -8.481 11.808 23.811 1.00 72.44 90 GLY A CA 1
ATOM 719 C C . GLY A 1 90 ? -8.299 11.084 22.475 1.00 72.44 90 GLY A C 1
ATOM 720 O O . GLY A 1 90 ? -8.547 9.884 22.374 1.00 72.44 90 GLY A O 1
ATOM 721 N N . TYR A 1 91 ? -7.809 11.797 21.460 1.00 71.38 91 TYR A N 1
ATOM 722 C CA . TYR A 1 91 ? -7.410 11.203 20.180 1.00 71.38 91 TYR A CA 1
ATOM 723 C C . TYR A 1 91 ? -5.884 11.182 20.065 1.00 71.38 91 TYR A C 1
ATOM 725 O O . TYR A 1 91 ? -5.228 12.224 20.104 1.00 71.38 91 TYR A O 1
ATOM 733 N N . GLY A 1 92 ? -5.316 9.982 19.946 1.00 65.75 92 GLY A N 1
ATOM 734 C CA . GLY A 1 92 ? -3.896 9.775 19.673 1.00 65.75 92 GLY A CA 1
ATOM 735 C C . GLY A 1 92 ? -3.560 9.954 18.189 1.00 65.75 92 GLY A C 1
ATOM 736 O O . GLY A 1 92 ? -4.436 9.906 17.328 1.00 65.75 92 GLY A O 1
ATOM 737 N N . ARG A 1 93 ? -2.267 10.102 17.868 1.00 58.97 93 ARG A N 1
ATOM 738 C CA . ARG A 1 93 ? -1.788 10.367 16.491 1.00 58.97 93 ARG A CA 1
ATOM 739 C C . ARG A 1 93 ? -2.158 9.300 15.451 1.00 58.97 93 ARG A C 1
ATOM 741 O O . ARG A 1 93 ? -2.206 9.631 14.278 1.00 58.97 93 ARG A O 1
ATOM 748 N N . ASN A 1 94 ? -2.456 8.067 15.868 1.00 61.00 94 ASN A N 1
ATOM 749 C CA . ASN A 1 94 ? -2.688 6.929 14.967 1.00 61.00 94 ASN A CA 1
ATOM 750 C C . ASN A 1 94 ? -4.147 6.431 14.998 1.00 61.00 94 ASN A C 1
ATOM 752 O O . ASN A 1 94 ? -4.397 5.248 14.799 1.00 61.00 94 ASN A O 1
ATOM 756 N N . GLY A 1 95 ? -5.109 7.293 15.349 1.00 61.53 95 GLY A N 1
ATOM 757 C CA . GLY A 1 95 ? -6.515 6.886 15.497 1.00 61.53 95 GLY A CA 1
ATOM 758 C C . GLY A 1 95 ? -6.815 6.093 16.776 1.00 61.53 95 GLY A C 1
ATOM 759 O O . GLY A 1 95 ? -7.922 5.591 16.947 1.00 61.53 95 GLY A O 1
ATOM 760 N N . ASN A 1 96 ? -5.851 6.005 17.697 1.00 67.50 96 ASN A N 1
ATOM 761 C CA . ASN A 1 96 ? -6.051 5.399 19.010 1.00 67.50 96 ASN A CA 1
ATOM 762 C C . ASN A 1 96 ? -6.928 6.299 19.888 1.00 67.50 96 ASN A C 1
ATOM 764 O O . ASN A 1 96 ? -6.725 7.514 19.937 1.00 67.50 96 ASN A O 1
ATOM 768 N N . ILE A 1 97 ? -7.840 5.686 20.638 1.00 72.19 97 ILE A N 1
ATOM 769 C CA . ILE A 1 97 ? -8.649 6.368 21.650 1.00 72.19 97 ILE A CA 1
ATOM 770 C C . ILE A 1 97 ? -7.875 6.329 22.969 1.00 72.19 97 ILE A C 1
ATOM 772 O O . ILE A 1 97 ? -7.545 5.255 23.471 1.00 72.19 97 ILE A O 1
ATOM 776 N N . LEU A 1 98 ? -7.553 7.498 23.515 1.00 75.38 98 LEU A N 1
ATOM 777 C CA . LEU A 1 98 ? -6.889 7.629 24.808 1.00 75.38 98 LEU A CA 1
ATOM 778 C C . LEU A 1 98 ? -7.950 7.697 25.902 1.00 75.38 98 LEU A C 1
ATOM 780 O O . LEU A 1 98 ? -8.800 8.589 25.896 1.00 75.38 98 LEU A O 1
ATOM 784 N N . LEU A 1 99 ? -7.889 6.751 26.835 1.00 75.81 99 LEU A N 1
ATOM 785 C CA . LEU A 1 99 ? -8.780 6.719 27.987 1.00 75.81 99 LEU A CA 1
ATOM 786 C C . LEU A 1 99 ? -8.149 7.538 29.124 1.00 75.81 99 LEU A C 1
ATOM 788 O O . LEU A 1 99 ? -6.968 7.327 29.413 1.00 75.81 99 LEU A O 1
ATOM 792 N N . PRO A 1 100 ? -8.886 8.462 29.768 1.00 77.19 100 PRO A N 1
ATOM 793 C CA . PRO A 1 100 ? -8.404 9.106 30.979 1.00 77.19 100 PRO A CA 1
ATOM 794 C C . PRO A 1 100 ? -8.100 8.048 32.047 1.00 77.19 100 PRO A C 1
ATOM 796 O O . PRO A 1 100 ? -8.716 6.987 32.088 1.00 77.19 100 PRO A O 1
ATOM 799 N N . ALA A 1 101 ? -7.112 8.302 32.900 1.00 71.56 101 ALA A N 1
ATOM 800 C CA . ALA A 1 101 ? -6.801 7.386 33.991 1.00 71.56 101 ALA A CA 1
ATOM 801 C C . ALA A 1 101 ? -7.875 7.504 35.092 1.00 71.56 101 ALA A C 1
ATOM 803 O O . ALA A 1 101 ? -8.259 8.626 35.431 1.00 71.56 101 ALA A O 1
ATOM 804 N N . PRO A 1 102 ? -8.345 6.390 35.685 1.00 71.19 102 PRO A N 1
ATOM 805 C CA . PRO A 1 102 ? -9.143 6.444 36.904 1.00 71.19 102 PRO A CA 1
ATOM 806 C C . PRO A 1 102 ? -8.335 7.123 38.014 1.00 71.19 102 PRO A C 1
ATOM 808 O O . PRO A 1 102 ? -7.156 6.823 38.203 1.00 71.19 102 PRO A O 1
ATOM 811 N N . THR A 1 103 ? -8.960 8.023 38.768 1.00 70.69 103 THR A N 1
ATOM 812 C CA . THR A 1 103 ? -8.277 8.910 39.724 1.00 70.69 103 THR A CA 1
ATOM 813 C C . THR A 1 103 ? -7.653 8.186 40.926 1.00 70.69 103 THR A C 1
ATOM 815 O O . THR A 1 103 ? -6.921 8.807 41.693 1.00 70.69 103 THR A O 1
ATOM 818 N N . CYS A 1 104 ? -7.920 6.889 41.124 1.00 65.25 104 CYS A N 1
ATOM 819 C CA . CYS A 1 104 ? -7.511 6.146 42.319 1.00 65.25 104 CYS A CA 1
ATOM 820 C C . CYS A 1 104 ? -7.196 4.669 42.022 1.00 65.25 104 CYS A C 1
ATOM 822 O O . CYS A 1 104 ? -7.962 3.788 42.403 1.00 65.25 104 CYS A O 1
ATOM 824 N N . LEU A 1 105 ? -6.064 4.378 41.375 1.00 65.50 105 LEU A N 1
ATOM 825 C CA . LEU A 1 105 ? -5.565 3.001 41.275 1.00 65.50 105 LEU A CA 1
ATOM 826 C C . LEU A 1 105 ? -4.824 2.628 42.566 1.00 65.50 105 LEU A C 1
ATOM 828 O O . LEU A 1 105 ? -3.831 3.267 42.915 1.00 65.50 105 LEU A O 1
ATOM 832 N N . LYS A 1 106 ? -5.287 1.595 43.279 1.00 74.56 106 LYS A N 1
ATOM 833 C CA . LYS A 1 106 ? -4.555 1.044 44.431 1.00 74.56 106 LYS A CA 1
ATOM 834 C C . LYS A 1 106 ? -3.584 -0.040 43.972 1.00 74.56 106 LYS A C 1
ATOM 836 O O . LYS A 1 106 ? -3.960 -0.964 43.255 1.00 74.56 106 LYS A O 1
ATOM 841 N N . ALA A 1 107 ? -2.325 0.074 44.390 1.00 75.81 107 ALA A N 1
ATOM 842 C CA . ALA A 1 107 ? -1.297 -0.905 44.062 1.00 75.81 107 ALA A CA 1
ATOM 843 C C . ALA A 1 107 ? -1.635 -2.276 44.675 1.00 75.81 107 ALA A C 1
ATOM 845 O O . ALA A 1 107 ? -1.940 -2.367 45.860 1.00 75.81 107 ALA A O 1
ATOM 846 N N . GLY A 1 108 ? -1.566 -3.335 43.864 1.00 79.06 108 GLY A N 1
ATOM 847 C CA . GLY A 1 108 ? -1.810 -4.716 44.300 1.00 79.06 108 GLY A CA 1
ATOM 848 C C . GLY A 1 108 ? -3.274 -5.174 44.267 1.00 79.06 108 GLY A C 1
ATOM 849 O O . GLY A 1 108 ? -3.527 -6.359 44.468 1.00 79.06 108 GLY A O 1
ATOM 850 N N . GLU A 1 109 ? -4.231 -4.293 43.960 1.00 77.69 109 GLU A N 1
ATOM 851 C CA . GLU A 1 109 ? -5.650 -4.649 43.847 1.00 77.69 109 GLU A CA 1
ATOM 852 C C . GLU A 1 109 ? -6.106 -4.713 42.384 1.00 77.69 109 GLU A C 1
ATOM 854 O O . GLU A 1 109 ? -5.817 -3.830 41.574 1.00 77.69 109 GLU A O 1
ATOM 859 N N . ARG A 1 110 ? -6.885 -5.745 42.036 1.00 76.50 110 ARG A N 1
ATOM 860 C CA . ARG A 1 110 ? -7.584 -5.795 40.748 1.00 76.50 110 ARG A CA 1
ATOM 861 C C . ARG A 1 110 ? -8.826 -4.913 40.830 1.00 76.50 110 ARG A C 1
ATOM 863 O O . ARG A 1 110 ? -9.793 -5.270 41.494 1.00 76.50 110 ARG A O 1
ATOM 870 N N . GLN A 1 111 ? -8.811 -3.797 40.113 1.00 74.88 111 GLN A N 1
ATOM 871 C CA . GLN A 1 111 ? -9.941 -2.875 40.038 1.00 74.88 111 GLN A CA 1
ATOM 872 C C . GLN A 1 111 ? -10.561 -2.898 38.639 1.00 74.88 111 GLN A C 1
ATOM 874 O O . GLN A 1 111 ? -9.858 -2.963 37.630 1.00 74.88 111 GLN A O 1
ATOM 879 N N . GLN A 1 112 ? -11.891 -2.865 38.587 1.00 78.88 112 GLN A N 1
ATOM 880 C CA . GLN A 1 112 ? -12.662 -2.755 37.353 1.00 78.88 112 GLN A CA 1
ATOM 881 C C . GLN A 1 112 ? -13.296 -1.368 37.298 1.00 78.88 112 GLN A C 1
ATOM 883 O O . GLN A 1 112 ? -13.951 -0.946 38.248 1.00 78.88 112 GLN A O 1
ATOM 888 N N . TRP A 1 113 ? -13.112 -0.672 36.179 1.00 75.62 113 TRP A N 1
ATOM 889 C CA . TRP A 1 113 ? -13.695 0.644 35.946 1.00 75.62 113 TRP A CA 1
ATOM 890 C C . TRP A 1 113 ? -14.629 0.601 34.744 1.00 75.62 113 TRP A C 1
ATOM 892 O O . TRP A 1 113 ? -14.322 -0.042 33.739 1.00 75.62 113 TRP A O 1
ATOM 902 N N . THR A 1 114 ? -15.754 1.305 34.845 1.00 75.94 114 THR A N 1
ATOM 903 C CA . THR A 1 114 ? -16.724 1.425 33.755 1.00 75.94 114 THR A CA 1
ATOM 904 C C . THR A 1 114 ? -16.859 2.889 33.379 1.00 75.94 114 THR A C 1
ATOM 906 O O . THR A 1 114 ? -17.167 3.730 34.218 1.00 75.94 114 THR A O 1
ATOM 909 N N . TRP A 1 115 ? -16.617 3.196 32.109 1.00 76.25 115 TRP A N 1
ATOM 910 C CA . TRP A 1 115 ? -16.797 4.541 31.575 1.00 76.25 115 TRP A CA 1
ATOM 911 C C . TRP A 1 115 ? -18.266 4.774 31.196 1.00 76.25 115 TRP A C 1
ATOM 913 O O . TRP A 1 115 ? -18.906 3.849 30.697 1.00 76.25 115 TRP A O 1
ATOM 923 N N . PRO A 1 116 ? -18.809 5.997 31.353 1.00 76.50 116 PRO A N 1
ATOM 924 C CA . PRO A 1 116 ? -20.210 6.307 31.046 1.00 76.50 116 PRO A CA 1
ATOM 925 C C . PRO A 1 116 ? -20.479 6.487 29.536 1.00 76.50 116 PRO A C 1
ATOM 927 O O . PRO A 1 116 ? -21.405 7.202 29.144 1.00 76.50 116 PRO A O 1
ATOM 930 N N . TRP A 1 117 ? -19.649 5.900 28.669 1.00 77.62 117 TRP A N 1
ATOM 931 C CA . TRP A 1 117 ? -19.758 6.044 27.218 1.00 77.62 117 TRP A CA 1
ATOM 932 C C . TRP A 1 117 ? -20.452 4.838 26.603 1.00 77.62 117 TRP A C 1
ATOM 934 O O . TRP A 1 117 ? -20.200 3.695 26.985 1.00 77.62 117 TRP A O 1
ATOM 944 N N . GLN A 1 118 ? -21.267 5.088 25.584 1.00 74.31 118 GLN A N 1
ATOM 945 C CA . GLN A 1 118 ? -21.838 4.029 24.764 1.00 74.31 118 GLN A CA 1
ATOM 946 C C . GLN A 1 118 ? -21.054 3.917 23.459 1.00 74.31 118 GLN A C 1
ATOM 948 O O . GLN A 1 118 ? -20.960 4.875 22.685 1.00 74.31 118 GLN A O 1
ATOM 953 N N . VAL A 1 119 ? -20.491 2.734 23.214 1.00 68.94 119 VAL A N 1
ATOM 954 C CA . VAL A 1 119 ? -19.857 2.401 21.939 1.00 68.94 119 VAL A CA 1
ATOM 955 C C . VAL A 1 119 ? -20.957 2.011 20.965 1.00 68.94 119 VAL A C 1
ATOM 957 O O . VAL A 1 119 ? -21.608 0.981 21.134 1.00 68.94 119 VAL A O 1
ATOM 960 N N . LYS A 1 120 ? -21.170 2.825 19.934 1.00 69.19 120 LYS A N 1
ATOM 961 C CA . LYS A 1 120 ? -22.021 2.447 18.810 1.00 69.19 120 LYS A CA 1
ATOM 962 C C . LYS A 1 120 ? -21.141 1.831 17.740 1.00 69.19 120 LYS A C 1
ATOM 964 O O . LYS A 1 120 ? -20.309 2.511 17.135 1.00 69.19 120 LYS A O 1
ATOM 969 N N . SER A 1 121 ? -21.324 0.533 17.508 1.00 58.03 121 SER A N 1
ATOM 970 C CA . SER A 1 121 ? -20.761 -0.093 16.322 1.00 58.03 121 SER A CA 1
ATOM 971 C C . SER A 1 121 ? -21.456 0.500 15.094 1.00 58.03 121 SER A C 1
ATOM 973 O O . SER A 1 121 ? -22.694 0.581 15.078 1.00 58.03 121 SER A O 1
ATOM 975 N N . PRO A 1 122 ? -20.706 0.906 14.061 1.00 57.16 122 PRO A N 1
ATOM 976 C CA . PRO A 1 122 ? -21.315 1.261 12.790 1.00 57.16 122 PRO A CA 1
ATOM 977 C C . PRO A 1 122 ? -22.172 0.079 12.331 1.00 57.16 122 PRO A C 1
ATOM 979 O O . PRO A 1 122 ? -21.752 -1.074 12.422 1.00 57.16 122 PRO A O 1
ATOM 982 N N . HIS A 1 123 ? -23.414 0.353 11.933 1.00 53.72 123 HIS A N 1
ATOM 983 C CA . HIS A 1 123 ? -24.287 -0.679 11.391 1.00 53.72 123 HIS A CA 1
ATOM 984 C C . HIS A 1 123 ? -23.612 -1.240 10.141 1.00 53.72 123 HIS A C 1
ATOM 986 O O . HIS A 1 123 ? -23.458 -0.518 9.155 1.00 53.72 123 HIS A O 1
ATOM 992 N N . CYS A 1 124 ? -23.182 -2.501 10.200 1.00 49.38 124 CYS A N 1
ATOM 993 C CA . CYS A 1 124 ? -22.806 -3.245 9.009 1.00 49.38 124 CYS A CA 1
ATOM 994 C C . CYS A 1 124 ? -24.059 -3.312 8.128 1.00 49.38 124 CYS A C 1
ATOM 996 O O . CYS A 1 124 ? -25.029 -3.971 8.502 1.00 49.38 124 CYS A O 1
ATOM 998 N N . ARG A 1 125 ? -24.076 -2.550 7.034 1.00 42.78 125 ARG A N 1
ATOM 999 C CA . ARG A 1 125 ? -25.028 -2.742 5.938 1.00 42.78 125 ARG A CA 1
ATOM 1000 C C . ARG A 1 125 ? -24.399 -3.646 4.899 1.00 42.78 125 ARG A C 1
ATOM 1002 O O . ARG A 1 125 ? -23.180 -3.478 4.670 1.00 42.78 125 ARG A O 1
#

Foldseek 3Di:
DDDDDDDDDPPDVVVCVVVVVVVVQLVVQLVPPPDDDDVVCPVVSSVVSVCCQQCDDDPPDHGVVLVVVVVVDDDWDKDQPDPDPQQDWDADPNRDTHGRDDPDDDPPDDDDDDRPIDTDDDPDD

Organism: Rhinolophus ferrumequinum (NCBI:txid59479)

pLDDT: mean 77.19, std 12.17, range [42.78, 95.0]

Radius of gyration: 23.25 Å; chains: 1; bounding box: 51×33×70 Å

InterPro domains:
  IPR001584 Integrase, catalytic core [PS50994] (1-72)
  IPR012337 Ribonuclease H-like superfamily [SSF53098] (2-70)
  IPR036397 Ribonuclease H superfamily [G3DSA:3.30.420.10] (1-77)

Secondary structure (DSSP, 8-state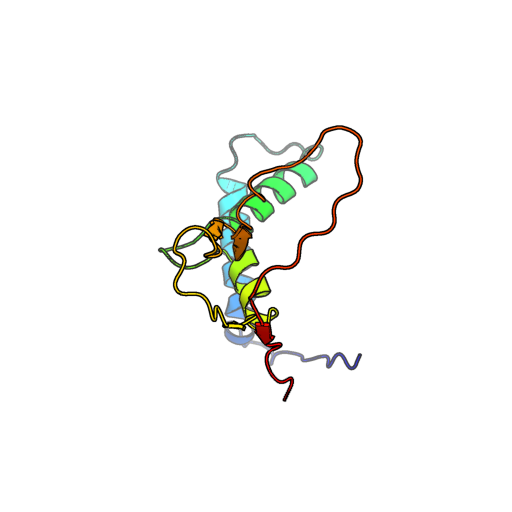):
------PPPTT-GGGGHHHHHHHHHHHHHHHH-SS---GGGHHHHHHHHHHHHHHS-BTTBPPHHHHHHHHHSPPPEEEE----GGGPPEE-TTSPEEPPPPS-PPTT-------SEEEE-----

Sequence (125 aa):
MDVQWLFHAPYNPQAAGMIERYNSLLKQGLRVSKHPPTMRDWASRLWDVLRVLNERPRKGGPAPVEALLHRTAAPIQLQVTTSETLLKPGYGRNGNILLPAPTCLKAGERQQWTWPWQVKSPHCR